Protein AF-0000000084619781 (afdb_homodimer)

Organism: Rhizophagus irregularis (strain DAOM 197198w) (NCBI:txid1432141)

Radius of gyration: 35.89 Å; Cα contacts (8 Å, |Δi|>4): 115; chains: 2; bounding box: 18×113×59 Å

Solvent-accessible surface area (backbone atoms only — not comparable to full-atom values): 8505 Å² total; per-residue (Å²): 110,62,67,60,52,50,52,52,34,55,54,40,50,52,51,30,51,51,38,52,53,48,41,54,53,46,53,51,50,41,53,51,48,50,54,50,37,52,53,46,51,53,53,31,52,52,39,51,51,47,41,53,52,47,51,53,49,41,52,52,47,50,53,50,35,53,53,42,50,52,52,29,49,55,38,48,51,54,52,61,72,75,108,110,62,67,60,50,50,52,51,35,55,54,42,51,51,52,29,52,52,36,52,53,48,40,53,53,47,52,52,50,43,52,52,48,49,54,52,36,53,54,46,50,53,53,31,52,52,38,51,52,48,41,53,52,48,53,52,50,41,52,53,47,50,52,51,35,54,54,44,51,53,52,29,49,56,37,49,52,54,52,61,73,76,107

Foldseek 3Di:
DVVVVVVVVVVVVVVVVVVVVVVVVVVVVVVVVVVVVVVVVVVVVVVVVVVVVVVVVVVVVVVVVVVVVVVVVVVVVVVVVVD/DVVVVVVVVVVVVVVVVVVVVVVVVVVVVVVVVVVVVVVVVVVVVVVVVVVVVVVVVVVVVVVVVVVVVVVVVVVVVVVVVVD

pLDDT: mean 95.1, std 7.2, range [59.84, 98.94]

Structure (mmCIF, N/CA/C/O backbone):
data_AF-0000000084619781-model_v1
#
loop_
_entity.id
_entity.type
_entity.pdbx_description
1 polymer 'Uncharacterized protein'
#
loop_
_atom_site.group_PDB
_atom_site.id
_atom_site.type_symbol
_atom_site.label_atom_id
_atom_site.label_alt_id
_atom_site.label_comp_id
_atom_site.label_asym_id
_atom_site.label_entity_id
_atom_site.label_seq_id
_atom_site.pdbx_PDB_ins_code
_atom_site.Cartn_x
_atom_site.Cartn_y
_atom_site.Cartn_z
_atom_site.occupancy
_atom_site.B_iso_or_equiv
_atom_site.auth_seq_id
_atom_site.auth_comp_id
_atom_site.auth_asym_id
_atom_site.auth_atom_id
_atom_site.pdbx_PDB_model_num
ATOM 1 N N . MET A 1 1 ? 9.148 -53.219 -26.438 1 81.81 1 MET A N 1
ATOM 2 C CA . MET A 1 1 ? 8.25 -52.094 -26.75 1 81.81 1 MET A CA 1
ATOM 3 C C . MET A 1 1 ? 7.355 -51.781 -25.562 1 81.81 1 MET A C 1
ATOM 5 O O . MET A 1 1 ? 7.227 -50.625 -25.172 1 81.81 1 MET A O 1
ATOM 9 N N . ILE A 1 2 ? 6.957 -52.812 -24.844 1 83.25 2 ILE A N 1
ATOM 10 C CA . ILE A 1 2 ? 6.066 -52.625 -23.703 1 83.25 2 ILE A CA 1
ATOM 11 C C . ILE A 1 2 ? 6.844 -52.031 -22.531 1 83.25 2 ILE A C 1
ATOM 13 O O . ILE A 1 2 ? 6.387 -51.094 -21.891 1 83.25 2 ILE A O 1
ATOM 17 N N . GLU A 1 3 ? 7.98 -52.625 -22.297 1 86.44 3 GLU A N 1
ATOM 18 C CA . GLU A 1 3 ? 8.797 -52.156 -21.188 1 86.44 3 GLU A CA 1
ATOM 19 C C . GLU A 1 3 ? 9.188 -50.688 -21.375 1 86.44 3 GLU A C 1
ATOM 21 O O . GLU A 1 3 ? 9.188 -49.906 -20.422 1 86.44 3 GLU A O 1
ATOM 26 N N . GLU A 1 4 ? 9.555 -50.375 -22.609 1 86.38 4 GLU A N 1
ATOM 27 C CA . GLU A 1 4 ? 9.914 -49 -22.922 1 86.38 4 GLU A CA 1
ATOM 28 C C . GLU A 1 4 ? 8.734 -48.062 -22.688 1 86.38 4 GLU A C 1
ATOM 30 O O . GLU A 1 4 ? 8.898 -46.969 -22.125 1 86.38 4 GLU A O 1
ATOM 35 N N . ARG A 1 5 ? 7.48 -48.375 -23.062 1 87.31 5 ARG A N 1
ATOM 36 C CA . ARG A 1 5 ? 6.281 -47.562 -22.906 1 87.31 5 ARG A CA 1
ATOM 37 C C . ARG A 1 5 ? 5.91 -47.406 -21.422 1 87.31 5 ARG A C 1
ATOM 39 O O . ARG A 1 5 ? 5.473 -46.344 -20.984 1 87.31 5 ARG A O 1
ATOM 46 N N . GLU A 1 6 ? 6.145 -48.5 -20.766 1 90.5 6 GLU A N 1
ATOM 47 C CA . GLU A 1 6 ? 5.891 -48.469 -19.328 1 90.5 6 GLU A CA 1
ATOM 48 C C . GLU A 1 6 ? 6.824 -47.469 -18.609 1 90.5 6 GLU A C 1
ATOM 50 O O . GLU A 1 6 ? 6.395 -46.75 -17.734 1 90.5 6 GLU A O 1
ATOM 55 N N . ASN A 1 7 ? 8.055 -47.531 -18.953 1 93 7 ASN A N 1
ATOM 56 C CA . ASN A 1 7 ? 9.031 -46.625 -18.375 1 93 7 ASN A CA 1
ATOM 57 C C . ASN A 1 7 ? 8.703 -45.156 -18.719 1 93 7 ASN A C 1
ATOM 59 O O . ASN A 1 7 ? 8.805 -44.281 -17.859 1 93 7 ASN A O 1
ATOM 63 N N . GLN A 1 8 ? 8.297 -44.906 -19.984 1 94.88 8 GLN A N 1
ATOM 64 C CA . GLN A 1 8 ? 7.914 -43.562 -20.422 1 94.88 8 GLN A CA 1
ATOM 65 C C . GLN A 1 8 ? 6.699 -43.062 -19.641 1 94.88 8 GLN A C 1
ATOM 67 O O . GLN A 1 8 ? 6.672 -41.906 -19.203 1 94.88 8 GLN A O 1
ATOM 72 N N . LEU A 1 9 ? 5.723 -43.938 -19.406 1 95.75 9 LEU A N 1
ATOM 73 C CA . LEU A 1 9 ? 4.523 -43.594 -18.641 1 95.75 9 LEU A CA 1
ATOM 74 C C . LEU A 1 9 ? 4.875 -43.219 -17.219 1 95.75 9 LEU A C 1
ATOM 76 O O . LEU A 1 9 ? 4.422 -42.188 -16.703 1 95.75 9 LEU A O 1
ATOM 80 N N . THR A 1 10 ? 5.723 -44.094 -16.594 1 96.06 10 THR A N 1
ATOM 81 C CA . THR A 1 10 ? 6.125 -43.844 -15.227 1 96.06 10 THR A CA 1
ATOM 82 C C . THR A 1 10 ? 6.824 -42.469 -15.102 1 96.06 10 THR A C 1
ATOM 84 O O . THR A 1 10 ? 6.562 -41.719 -14.172 1 96.06 10 THR A O 1
ATOM 87 N N . THR A 1 11 ? 7.758 -42.156 -16.078 1 97.38 11 THR A N 1
ATOM 88 C CA . THR A 1 11 ? 8.477 -40.875 -16.094 1 97.38 11 THR A CA 1
ATOM 89 C C . THR A 1 11 ? 7.5 -39.719 -16.266 1 97.38 11 THR A C 1
ATOM 91 O O . THR A 1 11 ? 7.602 -38.688 -15.562 1 97.38 11 THR A O 1
ATOM 94 N N . THR A 1 12 ? 6.512 -39.781 -17.141 1 97.44 12 THR A N 1
ATOM 95 C CA . THR A 1 12 ? 5.539 -38.719 -17.406 1 97.44 12 THR A CA 1
ATOM 96 C C . THR A 1 12 ? 4.617 -38.531 -16.219 1 97.44 12 THR A C 1
ATOM 98 O O . THR A 1 12 ? 4.25 -37.375 -15.891 1 97.44 12 THR A O 1
ATOM 101 N N . GLU A 1 13 ? 4.23 -39.656 -15.602 1 97.44 13 GLU A N 1
ATOM 102 C CA . GLU A 1 13 ? 3.416 -39.594 -14.391 1 97.44 13 GLU A CA 1
ATOM 103 C C . GLU A 1 13 ? 4.141 -38.812 -13.289 1 97.44 13 GLU A C 1
ATOM 105 O O . GLU A 1 13 ? 3.529 -38 -12.602 1 97.44 13 GLU A O 1
ATOM 110 N N . LYS A 1 14 ? 5.461 -39.031 -13.133 1 98.12 14 LYS A N 1
ATOM 111 C CA . LYS A 1 14 ? 6.273 -38.312 -12.141 1 98.12 14 LYS A CA 1
ATOM 112 C C . LYS A 1 14 ? 6.336 -36.844 -12.438 1 98.12 14 LYS A C 1
ATOM 114 O O . LYS A 1 14 ? 6.23 -36 -11.523 1 98.12 14 LYS A O 1
ATOM 119 N N . GLU A 1 15 ? 6.551 -36.531 -13.711 1 98 15 GLU A N 1
ATOM 120 C CA . GLU A 1 15 ? 6.582 -35.125 -14.117 1 98 15 GLU A CA 1
ATOM 121 C C . GLU A 1 15 ? 5.246 -34.438 -13.859 1 98 15 GLU A C 1
ATOM 123 O O . GLU A 1 15 ? 5.203 -33.312 -13.336 1 98 15 GLU A O 1
ATOM 128 N N . ARG A 1 16 ? 4.125 -35.062 -14.211 1 98.12 16 ARG A N 1
ATOM 129 C CA . ARG A 1 16 ? 2.781 -34.531 -13.969 1 98.12 16 ARG A CA 1
ATOM 130 C C . ARG A 1 16 ? 2.564 -34.25 -12.484 1 98.12 16 ARG A C 1
ATOM 132 O O . ARG A 1 16 ? 2.041 -33.219 -12.117 1 98.12 16 ARG A O 1
ATOM 139 N N . ASP A 1 17 ? 2.979 -35.219 -11.688 1 97.31 17 ASP A N 1
ATOM 140 C CA . ASP A 1 17 ? 2.814 -35.062 -10.242 1 97.31 17 ASP A CA 1
ATOM 141 C C . ASP A 1 17 ? 3.645 -33.906 -9.703 1 97.31 17 ASP A C 1
ATOM 143 O O . ASP A 1 17 ? 3.186 -33.156 -8.844 1 97.31 17 ASP A O 1
ATOM 147 N N . GLN A 1 18 ? 4.875 -33.719 -10.25 1 98.56 18 GLN A N 1
ATOM 148 C CA . GLN A 1 18 ? 5.73 -32.594 -9.883 1 98.56 18 GLN A CA 1
ATOM 149 C C . GLN A 1 18 ? 5.09 -31.281 -10.273 1 98.56 18 GLN A C 1
ATOM 151 O O . GLN A 1 18 ? 5.121 -30.312 -9.5 1 98.56 18 GLN A O 1
ATOM 156 N N . TYR A 1 19 ? 4.5 -31.234 -11.391 1 98.62 19 TYR A N 1
ATOM 157 C CA . TYR A 1 19 ? 3.832 -30.031 -11.844 1 98.62 19 TYR A CA 1
ATOM 158 C C . TYR A 1 19 ? 2.609 -29.719 -10.992 1 98.62 19 TYR A C 1
ATOM 160 O O . TYR A 1 19 ? 2.342 -28.562 -10.664 1 98.62 19 TYR A O 1
ATOM 168 N N . SER A 1 20 ? 1.907 -30.75 -10.633 1 98.12 20 SER A N 1
ATOM 169 C CA . SER A 1 20 ? 0.749 -30.594 -9.758 1 98.12 20 SER A CA 1
ATOM 170 C C . SER A 1 20 ? 1.149 -29.984 -8.414 1 98.12 20 SER A C 1
ATOM 172 O O . SER A 1 20 ? 0.492 -29.078 -7.918 1 98.12 20 SER A O 1
ATOM 174 N N . GLU A 1 21 ? 2.236 -30.453 -7.895 1 98.38 21 GLU A N 1
ATOM 175 C CA . GLU A 1 21 ? 2.766 -29.922 -6.645 1 98.38 21 GLU A CA 1
ATOM 176 C C . GLU A 1 21 ? 3.172 -28.453 -6.801 1 98.38 21 GLU A C 1
ATOM 178 O O . GLU A 1 21 ? 2.895 -27.625 -5.926 1 98.38 21 GLU A O 1
ATOM 183 N N . ARG A 1 22 ? 3.768 -28.094 -7.91 1 98.81 22 ARG A N 1
ATOM 184 C CA . ARG A 1 22 ? 4.191 -26.734 -8.203 1 98.81 22 ARG A C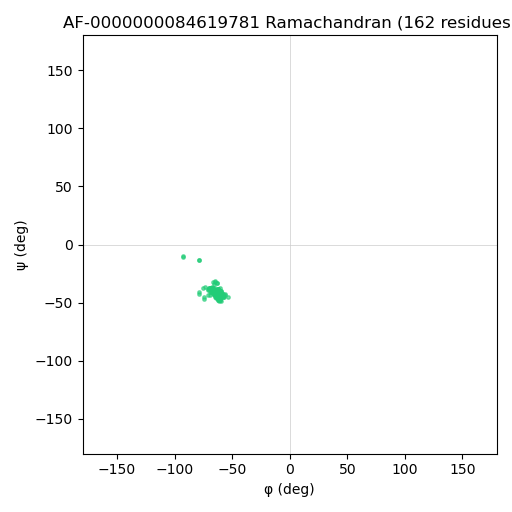A 1
ATOM 185 C C . ARG A 1 22 ? 2.994 -25.797 -8.312 1 98.81 22 ARG A C 1
ATOM 187 O O . ARG A 1 22 ? 3.045 -24.656 -7.859 1 98.81 22 ARG A O 1
ATOM 194 N N . ILE A 1 23 ? 1.985 -26.266 -8.938 1 98.81 23 ILE A N 1
ATOM 195 C CA . ILE A 1 23 ? 0.756 -25.484 -9.078 1 98.81 23 ILE A CA 1
ATOM 196 C C . ILE A 1 23 ? 0.217 -25.125 -7.695 1 98.81 23 ILE A C 1
ATOM 198 O O . ILE A 1 23 ? -0.162 -23.984 -7.453 1 98.81 23 ILE A O 1
ATOM 202 N N . ASN A 1 24 ? 0.241 -26.125 -6.809 1 98.69 24 ASN A N 1
ATOM 203 C CA . ASN A 1 24 ? -0.228 -25.891 -5.449 1 98.69 24 ASN A CA 1
ATOM 204 C C . ASN A 1 24 ? 0.632 -24.844 -4.738 1 98.69 24 ASN A C 1
ATOM 206 O O . ASN A 1 24 ? 0.109 -23.969 -4.051 1 98.69 24 ASN A O 1
ATOM 210 N N . GLU A 1 25 ? 1.899 -24.922 -4.875 1 98.75 25 GLU A N 1
ATOM 211 C CA . GLU A 1 25 ? 2.832 -23.969 -4.281 1 98.75 25 GLU A CA 1
ATOM 212 C C . GLU A 1 25 ? 2.582 -22.547 -4.801 1 98.75 25 GLU A C 1
ATOM 214 O O . GLU A 1 25 ? 2.486 -21.609 -4.016 1 98.75 25 GLU A O 1
ATOM 219 N N . LEU A 1 26 ? 2.449 -22.422 -6.09 1 98.81 26 LEU A N 1
ATOM 220 C CA . LEU A 1 26 ? 2.23 -21.125 -6.719 1 98.81 26 LEU A CA 1
ATOM 221 C C . LEU A 1 26 ? 0.885 -20.547 -6.301 1 98.81 26 LEU A C 1
ATOM 223 O O . LEU A 1 26 ? 0.775 -19.344 -6.059 1 98.81 26 LEU A O 1
ATOM 227 N N . SER A 1 27 ? -0.088 -21.391 -6.203 1 98.69 27 SER A N 1
ATOM 228 C CA . SER A 1 27 ? -1.4 -20.953 -5.746 1 98.69 27 SER A CA 1
ATOM 229 C C . SER A 1 27 ? -1.33 -20.375 -4.336 1 98.69 27 SER A C 1
ATOM 231 O O . SER A 1 27 ? -1.932 -19.344 -4.051 1 98.69 27 SER A O 1
ATOM 233 N N . ARG A 1 28 ? -0.56 -20.969 -3.484 1 98.75 28 ARG A N 1
ATOM 234 C CA . ARG A 1 28 ? -0.371 -20.469 -2.125 1 98.75 28 ARG A CA 1
ATOM 235 C C . ARG A 1 28 ? 0.36 -19.141 -2.125 1 98.75 28 ARG A C 1
ATOM 237 O O . ARG A 1 28 ? 0.019 -18.234 -1.355 1 98.75 28 ARG A O 1
ATOM 244 N N . MET A 1 29 ? 1.307 -18.984 -2.994 1 98.69 29 MET A N 1
ATOM 245 C CA . MET A 1 29 ? 2.064 -17.75 -3.102 1 98.69 29 MET A CA 1
ATOM 246 C C . MET A 1 29 ? 1.166 -16.594 -3.545 1 98.69 29 MET A C 1
ATOM 248 O O . MET A 1 29 ? 1.285 -15.484 -3.041 1 98.69 29 MET A O 1
ATOM 252 N N . ILE A 1 30 ? 0.31 -16.922 -4.418 1 98.81 30 ILE A N 1
ATOM 253 C CA . ILE A 1 30 ? -0.617 -15.914 -4.914 1 98.81 30 ILE A CA 1
ATOM 254 C C . ILE A 1 30 ? -1.526 -15.445 -3.781 1 98.81 30 ILE A C 1
ATOM 256 O O . ILE A 1 30 ? -1.758 -14.25 -3.617 1 98.81 30 ILE A O 1
ATOM 260 N N . GLU A 1 31 ? -2.027 -16.422 -3.008 1 98.5 31 GLU A N 1
ATOM 261 C CA . GLU A 1 31 ? -2.881 -16.078 -1.874 1 98.5 31 GLU A CA 1
ATOM 262 C C . GLU A 1 31 ? -2.143 -15.195 -0.873 1 98.5 31 GLU A C 1
ATOM 264 O O . GLU A 1 31 ? -2.699 -14.211 -0.377 1 98.5 31 GLU A O 1
ATOM 269 N N . GLU A 1 32 ? -0.957 -15.523 -0.568 1 98.56 32 GLU A N 1
ATOM 270 C CA . GLU A 1 32 ? -0.131 -14.742 0.347 1 98.56 32 GLU A CA 1
ATOM 271 C C . GLU A 1 32 ? 0.082 -13.32 -0.174 1 98.56 32 GLU A C 1
ATOM 273 O O . GLU A 1 32 ? -0.055 -12.352 0.575 1 98.56 32 GLU A O 1
ATOM 278 N N . ARG A 1 33 ? 0.321 -13.203 -1.427 1 98.56 33 ARG A N 1
ATOM 279 C CA . ARG A 1 33 ? 0.551 -11.891 -2.033 1 98.56 33 ARG A CA 1
ATOM 280 C C . ARG A 1 33 ? -0.727 -11.062 -2.039 1 98.56 33 ARG A C 1
ATOM 282 O O . ARG A 1 33 ? -0.685 -9.844 -1.832 1 98.56 33 ARG A O 1
ATOM 289 N N . GLU A 1 34 ? -1.745 -11.742 -2.342 1 98.44 34 GLU A N 1
ATOM 290 C CA . GLU A 1 34 ? -3.035 -11.062 -2.316 1 98.44 34 GLU A CA 1
ATOM 291 C C . GLU A 1 34 ? -3.336 -10.5 -0.93 1 98.44 34 GLU A C 1
ATOM 293 O O . GLU A 1 34 ? -3.816 -9.367 -0.802 1 98.44 34 GLU A O 1
ATOM 298 N N . ASN A 1 35 ? -3.092 -11.297 0.121 1 98.75 35 ASN A N 1
ATOM 299 C CA . ASN A 1 35 ? -3.303 -10.867 1.499 1 98.75 35 ASN A CA 1
ATOM 300 C C . ASN A 1 35 ? -2.398 -9.695 1.864 1 98.75 35 ASN A C 1
ATOM 302 O O . ASN A 1 35 ? -2.844 -8.734 2.496 1 98.75 35 ASN A O 1
ATOM 306 N N . GLN A 1 36 ? -1.135 -9.75 1.407 1 98.81 36 GLN A N 1
ATOM 307 C CA . GLN A 1 36 ? -0.19 -8.664 1.632 1 98.81 36 GLN A CA 1
ATOM 308 C C . GLN A 1 36 ? -0.647 -7.383 0.931 1 98.81 36 GLN A C 1
ATOM 310 O O . GLN A 1 36 ? -0.611 -6.301 1.518 1 98.81 36 GLN A O 1
ATOM 315 N N . LEU A 1 37 ? -1.08 -7.527 -0.295 1 98.81 37 LEU A N 1
ATOM 316 C CA . LEU A 1 37 ? -1.56 -6.391 -1.074 1 98.81 37 LEU A CA 1
ATOM 317 C C . LEU A 1 37 ? -2.758 -5.73 -0.397 1 98.81 37 LEU A C 1
ATOM 319 O O . LEU A 1 37 ? -2.797 -4.508 -0.247 1 98.81 37 LEU A O 1
ATOM 323 N N . THR A 1 38 ? -3.684 -6.582 0.055 1 98.81 38 THR A N 1
ATOM 324 C CA . THR A 1 38 ? -4.879 -6.066 0.712 1 98.81 38 THR A CA 1
ATOM 325 C C . THR A 1 38 ? -4.508 -5.297 1.977 1 98.81 38 THR A C 1
ATOM 327 O O . THR A 1 38 ? -5.051 -4.219 2.234 1 98.81 38 THR A O 1
ATOM 330 N N . THR A 1 39 ? -3.561 -5.801 2.766 1 98.88 39 THR A N 1
ATOM 331 C CA . THR A 1 39 ? -3.115 -5.145 3.99 1 98.88 39 THR A CA 1
ATOM 332 C C . THR A 1 39 ? -2.438 -3.814 3.676 1 98.88 39 THR A C 1
ATOM 334 O O . THR A 1 39 ? -2.701 -2.807 4.336 1 98.88 39 THR A O 1
ATOM 337 N N . THR A 1 40 ? -1.624 -3.795 2.686 1 98.94 40 THR A N 1
ATOM 338 C CA . THR A 1 40 ? -0.899 -2.586 2.309 1 98.94 40 THR A CA 1
ATOM 339 C C . THR A 1 40 ? -1.857 -1.528 1.769 1 98.94 40 THR A C 1
ATOM 341 O O . THR A 1 40 ? -1.692 -0.337 2.041 1 98.94 40 THR A O 1
ATOM 344 N N . GLU A 1 41 ? -2.848 -1.979 0.992 1 98.81 41 GLU A N 1
ATOM 345 C CA . GLU A 1 41 ? -3.863 -1.062 0.483 1 98.81 41 GLU A CA 1
ATOM 346 C C . GLU A 1 41 ? -4.633 -0.4 1.623 1 98.81 41 GLU A C 1
ATOM 348 O O . GLU A 1 41 ? -4.914 0.799 1.574 1 98.81 41 GLU A O 1
ATOM 353 N N . LYS A 1 42 ? -4.98 -1.189 2.66 1 98.88 42 LYS A N 1
ATOM 354 C CA . LYS A 1 42 ? -5.688 -0.655 3.82 1 98.88 42 LYS A CA 1
ATOM 355 C C . LYS A 1 42 ? -4.844 0.386 4.547 1 98.88 42 LYS A C 1
ATOM 357 O O . LYS A 1 42 ? -5.355 1.428 4.965 1 98.88 42 LYS A O 1
ATOM 362 N N . GLU A 1 43 ? -3.539 0.148 4.73 1 98.81 43 GLU A N 1
ATOM 363 C CA . GLU A 1 43 ? -2.629 1.1 5.363 1 98.81 43 GLU A CA 1
ATOM 364 C C . GLU A 1 43 ? -2.527 2.387 4.551 1 98.81 43 GLU A C 1
ATOM 366 O O . GLU A 1 43 ? -2.607 3.484 5.105 1 98.81 43 GLU A O 1
ATOM 371 N N . ARG A 1 44 ? -2.35 2.201 3.182 1 98.88 44 ARG A N 1
ATOM 372 C CA . ARG A 1 44 ? -2.295 3.348 2.279 1 98.88 44 ARG A CA 1
ATOM 373 C C . ARG A 1 44 ? -3.543 4.211 2.416 1 98.88 44 ARG A C 1
ATOM 375 O O . ARG A 1 44 ? -3.451 5.438 2.494 1 98.88 44 ARG A O 1
ATOM 382 N N . ASP A 1 45 ? -4.723 3.689 2.502 1 98.81 45 ASP A N 1
ATOM 383 C CA . ASP A 1 45 ? -5.988 4.41 2.605 1 98.81 45 ASP A CA 1
ATOM 384 C C . ASP A 1 45 ? -6.105 5.125 3.949 1 98.81 45 ASP A C 1
ATOM 386 O O . ASP A 1 45 ? -6.602 6.254 4.016 1 98.81 45 ASP A O 1
ATOM 390 N N . GLN A 1 46 ? -5.605 4.473 5.047 1 98.88 46 GLN A N 1
ATOM 391 C CA . GLN A 1 46 ? -5.594 5.105 6.363 1 98.88 46 GLN A CA 1
ATOM 392 C C . GLN A 1 46 ? -4.703 6.344 6.367 1 98.88 46 GLN A C 1
ATOM 394 O O . GLN A 1 46 ? -5.07 7.375 6.934 1 98.88 46 GLN A O 1
ATOM 399 N N . TYR A 1 47 ? -3.611 6.223 5.75 1 98.94 47 TYR A N 1
ATOM 400 C CA . TYR A 1 47 ? -2.711 7.367 5.668 1 98.94 47 TYR A CA 1
ATOM 401 C C . TYR A 1 47 ? -3.328 8.484 4.836 1 98.94 47 TYR A C 1
ATOM 403 O O . TYR A 1 47 ? -3.199 9.664 5.18 1 98.94 47 TYR A O 1
ATOM 411 N N . SER A 1 48 ? -3.967 8.094 3.775 1 98.75 48 SER A N 1
ATOM 412 C CA . SER A 1 48 ? -4.645 9.086 2.947 1 98.75 48 SER A CA 1
ATOM 413 C C . SER A 1 48 ? -5.691 9.852 3.748 1 98.75 48 SER A C 1
ATOM 415 O O . SER A 1 48 ? -5.777 11.078 3.646 1 98.75 48 SER A O 1
ATOM 417 N N . GLU A 1 49 ? -6.426 9.188 4.535 1 98.75 49 GLU A N 1
ATOM 418 C CA . GLU A 1 49 ? -7.422 9.82 5.398 1 98.75 49 GLU A CA 1
ATOM 419 C C . GLU A 1 49 ? -6.77 10.75 6.414 1 98.75 49 GLU A C 1
ATOM 421 O O . GLU A 1 49 ? -7.262 11.852 6.66 1 98.75 49 GLU A O 1
ATOM 426 N N . ARG A 1 50 ? -5.652 10.266 6.934 1 98.88 50 ARG A N 1
ATOM 427 C CA . ARG A 1 50 ? -4.906 11.062 7.902 1 98.88 50 ARG A CA 1
ATOM 428 C C . ARG A 1 50 ? -4.387 12.352 7.266 1 98.88 50 ARG A C 1
ATOM 430 O O . ARG A 1 50 ? -4.406 13.406 7.898 1 98.88 50 ARG A O 1
ATOM 437 N N . ILE A 1 51 ? -3.91 12.273 6.094 1 98.88 51 ILE A N 1
ATOM 438 C CA . ILE A 1 51 ? -3.42 13.43 5.355 1 98.88 51 ILE A CA 1
ATOM 439 C C . ILE A 1 51 ? -4.535 14.461 5.219 1 98.88 51 ILE A C 1
ATOM 441 O O . ILE A 1 51 ? -4.312 15.656 5.449 1 98.88 51 ILE A O 1
ATOM 445 N N . ASN A 1 52 ? -5.715 13.984 4.863 1 98.75 52 ASN A N 1
ATOM 446 C CA . ASN A 1 52 ? -6.859 14.883 4.734 1 98.75 52 ASN A CA 1
ATOM 447 C C . ASN A 1 52 ? -7.188 15.57 6.059 1 98.75 52 ASN A C 1
ATOM 449 O O . ASN A 1 52 ? -7.469 16.766 6.09 1 98.75 52 ASN A O 1
ATOM 453 N N . GLU A 1 53 ? -7.164 14.797 7.113 1 98.81 53 GLU A N 1
ATOM 454 C CA . GLU A 1 53 ? -7.418 15.336 8.453 1 98.81 53 GLU A CA 1
ATOM 455 C C . GLU A 1 53 ? -6.398 16.406 8.82 1 98.81 53 GLU A C 1
ATOM 457 O O . GLU A 1 53 ? -6.766 17.5 9.266 1 98.81 53 GLU A O 1
ATOM 462 N N . LEU A 1 54 ? -5.152 16.125 8.609 1 98.88 54 LEU A N 1
ATOM 463 C CA . LEU A 1 54 ? -4.082 17.047 8.953 1 98.88 54 LEU A CA 1
ATOM 464 C C . LEU A 1 54 ? -4.172 18.312 8.094 1 98.88 54 LEU A C 1
ATOM 466 O O . LEU A 1 54 ? -3.955 19.422 8.586 1 98.88 54 LEU A O 1
ATOM 470 N N . SER A 1 55 ? -4.488 18.188 6.871 1 98.75 55 SER A N 1
ATOM 471 C CA . SER A 1 55 ? -4.668 19.328 5.98 1 98.75 55 SER A CA 1
ATOM 472 C C . SER A 1 55 ? -5.77 20.266 6.48 1 98.75 55 SER A C 1
ATOM 474 O O . SER A 1 55 ? -5.613 21.484 6.469 1 98.75 55 SER A O 1
ATOM 476 N N . ARG A 1 56 ? -6.859 19.672 6.914 1 98.69 56 ARG A N 1
ATOM 477 C CA . ARG A 1 56 ? -7.941 20.453 7.488 1 98.69 56 ARG A CA 1
ATOM 478 C C . ARG A 1 56 ? -7.484 21.172 8.75 1 98.69 56 ARG A C 1
ATOM 480 O O . ARG A 1 56 ? -7.832 22.344 8.977 1 98.69 56 ARG A O 1
ATOM 487 N N . MET A 1 57 ? -6.664 20.547 9.562 1 98.62 57 MET A N 1
ATOM 488 C CA . MET A 1 57 ? -6.148 21.141 10.789 1 98.62 57 MET A CA 1
ATOM 489 C C . MET A 1 57 ? -5.25 22.328 10.469 1 98.62 57 MET A C 1
ATOM 491 O O . MET A 1 57 ? -5.316 23.359 11.141 1 98.62 57 MET A O 1
ATOM 495 N N . ILE A 1 58 ? -4.492 22.188 9.461 1 98.62 58 ILE A N 1
ATOM 496 C CA . ILE A 1 58 ? -3.596 23.266 9.055 1 98.62 58 ILE A CA 1
ATOM 497 C C . ILE A 1 58 ? -4.414 24.469 8.609 1 98.62 58 ILE A C 1
ATOM 499 O O . ILE A 1 58 ? -4.109 25.609 8.984 1 98.62 58 ILE A O 1
ATOM 503 N N . GLU A 1 59 ? -5.469 24.234 7.844 1 98 59 GLU A N 1
ATOM 504 C CA . GLU A 1 59 ? -6.332 25.328 7.395 1 98 59 GLU A CA 1
ATOM 505 C C . GLU A 1 59 ? -6.984 26.031 8.578 1 98 59 GLU A C 1
ATOM 507 O O . GLU A 1 59 ? -7.039 27.266 8.609 1 98 59 GLU A O 1
ATOM 512 N N . GLU A 1 60 ? -7.473 25.312 9.539 1 98.12 60 GLU A N 1
ATOM 513 C CA . GLU A 1 60 ? -8.086 25.875 10.742 1 98.12 60 GLU A CA 1
ATOM 514 C C . GLU A 1 60 ? -7.082 26.719 11.523 1 98.12 60 GLU A C 1
ATOM 516 O O . GLU A 1 60 ? -7.398 27.828 11.953 1 98.12 60 GLU A O 1
ATOM 521 N N . ARG A 1 61 ? -5.867 26.266 11.609 1 97.69 61 ARG A N 1
ATOM 522 C CA . ARG A 1 61 ? -4.836 26.984 12.344 1 97.69 61 ARG A CA 1
ATOM 523 C C . ARG A 1 61 ? -4.434 28.266 11.602 1 97.69 61 ARG A C 1
ATOM 525 O O . ARG A 1 61 ? -4.188 29.297 12.227 1 97.69 61 ARG A O 1
ATOM 532 N N . GLU A 1 62 ? -4.375 28.156 10.352 1 97.69 62 GLU A N 1
ATOM 533 C CA . GLU A 1 62 ? -4.059 29.328 9.547 1 97.69 62 GLU A CA 1
ATOM 534 C C . GLU A 1 62 ? -5.125 30.406 9.703 1 97.69 62 GLU A C 1
ATOM 536 O O . GLU A 1 62 ? -4.805 31.594 9.82 1 97.69 62 GLU A O 1
ATOM 541 N N . ASN A 1 63 ? -6.402 29.969 9.688 1 98.25 6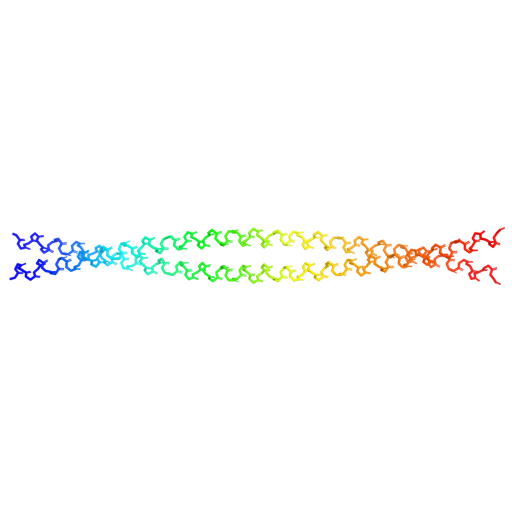3 ASN A N 1
ATOM 542 C CA . ASN A 1 63 ? -7.508 30.906 9.867 1 98.25 63 ASN A CA 1
ATOM 543 C C . ASN A 1 63 ? -7.488 31.531 11.258 1 98.25 63 ASN A C 1
ATOM 545 O O . ASN A 1 63 ? -7.688 32.75 11.398 1 98.25 63 ASN A O 1
ATOM 549 N N . GLN A 1 64 ? -7.191 30.719 12.281 1 98.5 64 GLN A N 1
ATOM 550 C CA . GLN A 1 64 ? -7.062 31.234 13.641 1 98.5 64 GLN A CA 1
ATOM 551 C C . GLN A 1 64 ? -5.902 32.219 13.742 1 98.5 64 GLN A C 1
ATOM 553 O O . GLN A 1 64 ? -6.039 33.281 14.344 1 98.5 64 GLN A O 1
ATOM 558 N N . LEU A 1 65 ? -4.785 31.875 13.109 1 98.25 65 LEU A N 1
ATOM 559 C CA . LEU A 1 65 ? -3.609 32.75 13.109 1 98.25 65 LEU A CA 1
ATOM 560 C C . LEU A 1 65 ? -3.912 34.062 12.438 1 98.25 65 LEU A C 1
ATOM 562 O O . LEU A 1 65 ? -3.594 35.125 12.977 1 98.25 65 LEU A O 1
ATOM 566 N N . THR A 1 66 ? -4.598 34 11.289 1 98.12 66 THR A N 1
ATOM 567 C CA . THR A 1 66 ? -4.938 35.219 10.555 1 98.12 66 THR A CA 1
ATOM 568 C C . THR A 1 66 ? -5.859 36.094 11.391 1 98.12 66 THR A C 1
ATOM 570 O O . THR A 1 66 ? -5.656 37.312 11.461 1 98.12 66 THR A O 1
ATOM 573 N N . THR A 1 67 ? -6.836 35.469 12.086 1 98.25 67 THR A N 1
ATOM 574 C CA . THR A 1 67 ? -7.766 36.219 12.938 1 98.25 67 THR A CA 1
ATOM 575 C C . THR A 1 67 ? -7.035 36.844 14.125 1 98.25 67 THR A C 1
ATOM 577 O O . THR A 1 67 ? -7.258 38 14.445 1 98.25 67 THR A O 1
ATOM 580 N N . THR A 1 68 ? -6.098 36.062 14.68 1 98.25 68 THR A N 1
ATOM 581 C CA . THR A 1 68 ? -5.352 36.562 15.844 1 98.25 68 THR A CA 1
ATOM 582 C C . THR A 1 68 ? -4.398 37.688 15.445 1 98.25 68 THR A C 1
ATOM 584 O O . THR A 1 68 ? -4.219 38.625 16.203 1 98.25 68 THR A O 1
ATOM 587 N N . GLU A 1 69 ? -3.801 37.562 14.289 1 97.88 69 GLU A N 1
ATOM 588 C CA . GLU A 1 69 ? -2.924 38.594 13.773 1 97.88 69 GLU A CA 1
ATOM 589 C C . GLU A 1 69 ? -3.686 39.906 13.562 1 97.88 69 GLU A C 1
ATOM 591 O O . GLU A 1 69 ? -3.188 41 13.883 1 97.88 69 GLU A O 1
ATOM 596 N N . LYS A 1 70 ? -4.969 39.906 13.086 1 97.38 70 LYS A N 1
ATOM 597 C CA . LYS A 1 70 ? -5.805 41.094 12.875 1 97.38 70 LYS A CA 1
ATOM 598 C C . LYS A 1 70 ? -6.164 41.75 14.203 1 97.38 70 LYS A C 1
ATOM 600 O O . LYS A 1 70 ? -6.125 42.969 14.32 1 97.38 70 LYS A O 1
ATOM 605 N N . GLU A 1 71 ? -6.438 40.938 15.203 1 96.5 71 GLU A N 1
ATOM 606 C CA . GLU A 1 71 ? -6.738 41.469 16.531 1 96.5 71 GLU A CA 1
ATOM 607 C C . GLU A 1 71 ? -5.516 42.156 17.156 1 96.5 71 GLU A C 1
ATOM 609 O O . GLU A 1 71 ? -5.613 43.25 17.688 1 96.5 71 GLU A O 1
ATOM 614 N N . ARG A 1 72 ? -4.332 41.406 16.938 1 96.12 72 ARG A N 1
ATOM 615 C CA . ARG A 1 72 ? -3.076 41.969 17.438 1 96.12 72 ARG A CA 1
ATOM 616 C C . ARG A 1 72 ? -2.775 43.312 16.797 1 96.12 72 ARG A C 1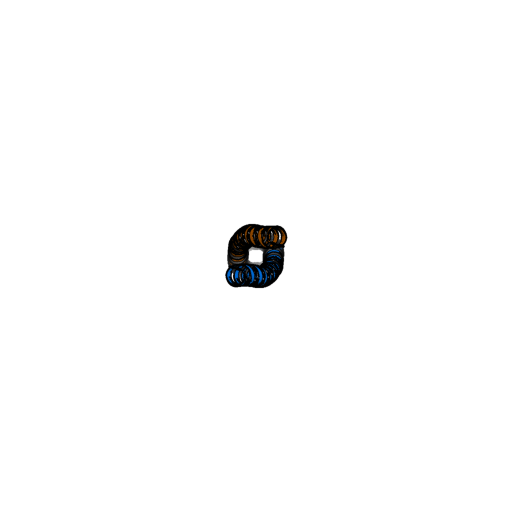
ATOM 618 O O . ARG A 1 72 ? -2.428 44.281 17.469 1 96.12 72 ARG A O 1
ATOM 625 N N . ASP A 1 73 ? -3.043 43.5 15.609 1 94.25 73 ASP A N 1
ATOM 626 C CA . ASP A 1 73 ? -2.76 44.719 14.867 1 94.25 73 ASP A CA 1
ATOM 627 C C . ASP A 1 73 ? -3.746 45.844 15.234 1 94.25 73 ASP A C 1
ATOM 629 O O . ASP A 1 73 ? -3.365 47 15.352 1 94.25 73 ASP A O 1
ATOM 633 N N . GLN A 1 74 ? -5.07 45.406 15.461 1 94.38 74 GLN A N 1
ATOM 634 C CA . GLN A 1 74 ? -6.07 46.375 15.891 1 94.38 74 GLN A CA 1
ATOM 635 C C . GLN A 1 74 ? -5.719 46.969 17.266 1 94.38 74 GLN A C 1
ATOM 637 O O . GLN A 1 74 ? -5.793 48.188 17.453 1 94.38 74 GLN A O 1
ATOM 642 N N . TYR A 1 75 ? -5.117 46.219 18.094 1 90.38 75 TYR A N 1
ATOM 643 C CA . TYR A 1 75 ? -4.715 46.688 19.422 1 90.38 75 TYR A CA 1
ATOM 644 C C . TYR A 1 75 ? -3.443 47.531 19.359 1 90.38 75 TYR A C 1
ATOM 646 O O . TYR A 1 75 ? -3.318 48.531 20.047 1 90.38 75 TYR A O 1
ATOM 654 N N . SER A 1 76 ? -2.584 47.094 18.594 1 87.12 76 SER A N 1
ATOM 655 C CA . SER A 1 76 ? -1.328 47.844 18.422 1 87.12 76 SER A CA 1
ATOM 656 C C . SER A 1 76 ? -1.565 49.219 17.828 1 87.12 76 SER A C 1
ATOM 658 O O . SER A 1 76 ? -0.955 50.188 18.266 1 87.12 76 SER A O 1
ATOM 660 N N . GLU A 1 77 ? -2.465 49.344 16.875 1 86.38 77 GLU A N 1
ATOM 661 C CA . GLU A 1 77 ? -2.766 50.625 16.219 1 86.38 77 GLU A CA 1
ATOM 662 C C . GLU A 1 77 ? -3.484 51.562 17.172 1 86.38 77 GLU A C 1
ATOM 664 O O . GLU A 1 77 ? -3.201 52.75 17.188 1 86.38 77 GLU A O 1
ATOM 669 N N . ARG A 1 78 ? -4.344 51.156 17.984 1 81.62 78 ARG A N 1
ATOM 670 C CA . ARG A 1 78 ? -5.066 51.969 18.953 1 81.62 78 ARG A CA 1
ATOM 671 C C . ARG A 1 78 ? -4.121 52.531 20 1 81.62 78 ARG A C 1
ATOM 673 O O . ARG A 1 78 ? -4.254 53.719 20.391 1 81.62 78 ARG A O 1
ATOM 680 N N . ARG A 1 79 ? -3.145 51.844 20.359 1 76.12 79 ARG A N 1
ATOM 681 C CA . ARG A 1 79 ? -2.148 52.312 21.328 1 76.12 79 ARG A CA 1
ATOM 682 C C . ARG A 1 79 ? -1.304 53.438 20.734 1 76.12 79 ARG A C 1
ATOM 684 O O . ARG A 1 79 ? -1.002 54.438 21.406 1 76.12 79 ARG A O 1
ATOM 691 N N . SER A 1 80 ? -0.987 53.188 19.594 1 75.88 80 SER A N 1
ATOM 692 C CA . SER A 1 80 ? -0.148 54.188 18.938 1 75.88 80 SER A CA 1
ATOM 693 C C . SER A 1 80 ? -0.895 55.5 18.766 1 75.88 80 SER A C 1
ATOM 695 O O . SER A 1 80 ? -0.302 56.562 18.875 1 75.88 80 SER A O 1
ATOM 697 N N . ARG A 1 81 ? -2.316 55.406 18.562 1 78.38 81 ARG A N 1
ATOM 698 C CA . ARG A 1 81 ? -3.113 56.625 18.359 1 78.38 81 ARG A CA 1
ATOM 699 C C . ARG A 1 81 ? -3.389 57.312 19.672 1 78.38 81 ARG A C 1
ATOM 701 O O . ARG A 1 81 ? -3.701 58.531 19.688 1 78.38 81 ARG A O 1
ATOM 708 N N . SER A 1 82 ? -3.219 56.844 20.75 1 73.81 82 SER A N 1
ATOM 709 C CA . SER A 1 82 ? -3.469 57.406 22.062 1 73.81 82 SER A CA 1
ATOM 710 C C . SER A 1 82 ? -2.227 58.094 22.625 1 73.81 82 SER A C 1
ATOM 712 O O . SER A 1 82 ? -2.303 58.812 23.609 1 73.81 82 SER A O 1
ATOM 714 N N . PHE A 1 83 ? -0.975 57.969 22 1 60.97 83 PHE A N 1
ATOM 715 C CA . PHE A 1 83 ? 0.209 58.75 22.375 1 60.97 83 PHE A CA 1
ATOM 716 C C . PHE A 1 83 ? 0.409 59.938 21.453 1 60.97 83 PHE A C 1
ATOM 718 O O . PHE A 1 83 ? 0.849 61 21.891 1 60.97 83 PHE A O 1
ATOM 725 N N . MET B 1 1 ? -2.74 -54.812 -24.562 1 82.06 1 MET B N 1
ATOM 726 C CA . MET B 1 1 ? -1.962 -54.281 -23.453 1 82.06 1 MET B CA 1
ATOM 727 C C . MET B 1 1 ? -1.153 -53.062 -23.922 1 82.06 1 MET B C 1
ATOM 729 O O . MET B 1 1 ? -1.17 -52.031 -23.266 1 82.06 1 MET B O 1
ATOM 733 N N . ILE B 1 2 ? -0.668 -53.125 -25.141 1 83.56 2 ILE B N 1
ATOM 734 C CA . ILE B 1 2 ? 0.156 -52.062 -25.672 1 83.56 2 ILE B CA 1
ATOM 735 C C . ILE B 1 2 ? -0.724 -50.844 -26.016 1 83.56 2 ILE B C 1
ATOM 737 O O . ILE B 1 2 ? -0.386 -49.719 -25.672 1 83.56 2 ILE B O 1
ATOM 741 N N . GLU B 1 3 ? -1.813 -51.156 -26.656 1 86.56 3 GLU B N 1
ATOM 742 C CA . GLU B 1 3 ? -2.719 -50.062 -27.047 1 86.56 3 GLU B CA 1
ATOM 743 C C . GLU B 1 3 ? -3.238 -49.344 -25.812 1 86.56 3 GLU B C 1
ATOM 745 O O . GLU B 1 3 ? -3.357 -48.094 -25.828 1 86.56 3 GLU B O 1
ATOM 750 N N . GLU B 1 4 ? -3.578 -50.125 -24.797 1 86.25 4 GLU B N 1
ATOM 751 C CA . GLU B 1 4 ? -4.059 -49.531 -23.562 1 86.25 4 GLU B CA 1
ATOM 752 C C . GLU B 1 4 ? -2.992 -48.625 -22.922 1 86.25 4 GLU B C 1
ATOM 754 O O . GLU B 1 4 ? -3.285 -47.531 -22.469 1 86.25 4 GLU B O 1
ATOM 759 N N . ARG B 1 5 ? -1.703 -49 -22.859 1 87.44 5 ARG B N 1
ATOM 760 C CA . ARG B 1 5 ? -0.597 -48.219 -22.281 1 87.44 5 ARG B CA 1
ATOM 761 C C . ARG B 1 5 ? -0.301 -46.969 -23.109 1 87.44 5 ARG B C 1
ATOM 763 O O . ARG B 1 5 ? 0.01 -45.938 -22.547 1 87.44 5 ARG B O 1
ATOM 770 N N . GLU B 1 6 ? -0.448 -47.188 -24.375 1 90.56 6 GLU B N 1
ATOM 771 C CA . GLU B 1 6 ? -0.254 -46.031 -25.25 1 90.56 6 GLU B CA 1
ATOM 772 C C . GLU B 1 6 ? -1.304 -44.938 -25 1 90.56 6 GLU B C 1
ATOM 774 O O . GLU B 1 6 ? -0.983 -43.75 -24.969 1 90.56 6 GLU B O 1
ATOM 779 N N . ASN B 1 7 ? -2.508 -45.375 -24.875 1 92.88 7 ASN B N 1
ATOM 780 C CA . ASN B 1 7 ? -3.594 -44.438 -24.578 1 92.88 7 ASN B CA 1
ATOM 781 C C . ASN B 1 7 ? -3.393 -43.75 -23.234 1 92.88 7 ASN B C 1
ATOM 783 O O . ASN B 1 7 ? -3.609 -42.531 -23.109 1 92.88 7 ASN B O 1
ATOM 787 N N . GLN B 1 8 ? -2.951 -44.5 -22.203 1 94.81 8 GLN B N 1
ATOM 788 C CA . GLN B 1 8 ? -2.674 -43.969 -20.875 1 94.81 8 GLN B CA 1
ATOM 789 C C . GLN B 1 8 ? -1.546 -42.938 -20.938 1 94.81 8 GLN B C 1
ATOM 791 O O . GLN B 1 8 ? -1.646 -41.875 -20.328 1 94.81 8 GLN B O 1
ATOM 796 N N . LEU B 1 9 ? -0.499 -43.219 -21.688 1 95.75 9 LEU B N 1
ATOM 797 C CA . LEU B 1 9 ? 0.632 -42.312 -21.859 1 95.75 9 LEU B CA 1
ATOM 798 C C . LEU B 1 9 ? 0.188 -41 -22.5 1 95.75 9 LEU B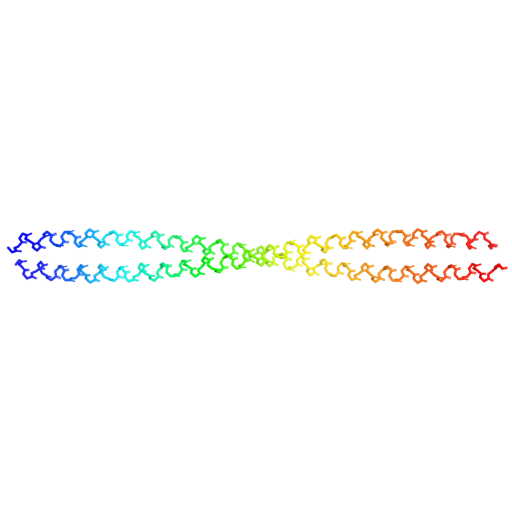 C 1
ATOM 800 O O . LEU B 1 9 ? 0.518 -39.938 -22 1 95.75 9 LEU B O 1
ATOM 804 N N . THR B 1 10 ? -0.582 -41.156 -23.609 1 95.94 10 THR B N 1
ATOM 805 C CA . THR B 1 10 ? -1.061 -39.969 -24.312 1 95.94 10 THR B CA 1
ATOM 806 C C . THR B 1 10 ? -1.89 -39.094 -23.391 1 95.94 10 THR B C 1
ATOM 808 O O . THR B 1 10 ? -1.739 -37.875 -23.391 1 95.94 10 THR B O 1
ATOM 811 N N . THR B 1 11 ? -2.818 -39.719 -22.531 1 97.38 11 THR B N 1
ATOM 812 C CA . THR B 1 11 ? -3.646 -38.969 -21.578 1 97.38 11 THR B CA 1
ATOM 813 C C . THR B 1 11 ? -2.783 -38.281 -20.531 1 97.38 11 THR B C 1
ATOM 815 O O . THR B 1 11 ? -3.006 -37.125 -20.219 1 97.38 11 THR B O 1
ATOM 818 N N . THR B 1 12 ? -1.763 -38.906 -19.969 1 97.5 12 THR B N 1
ATOM 819 C CA . THR B 1 12 ? -0.881 -38.375 -18.938 1 97.5 12 THR B CA 1
ATOM 820 C C . THR B 1 12 ? -0.036 -37.219 -19.5 1 97.5 12 THR B C 1
ATOM 822 O O . THR B 1 12 ? 0.209 -36.219 -18.828 1 97.5 12 THR B O 1
ATOM 825 N N . GLU B 1 13 ? 0.429 -37.469 -20.781 1 97.38 13 GLU B N 1
ATOM 826 C CA . GLU B 1 13 ? 1.182 -36.406 -21.453 1 97.38 13 GLU B CA 1
ATOM 827 C C . GLU B 1 13 ? 0.346 -35.125 -21.594 1 97.38 13 GLU B C 1
ATOM 829 O O . GLU B 1 13 ? 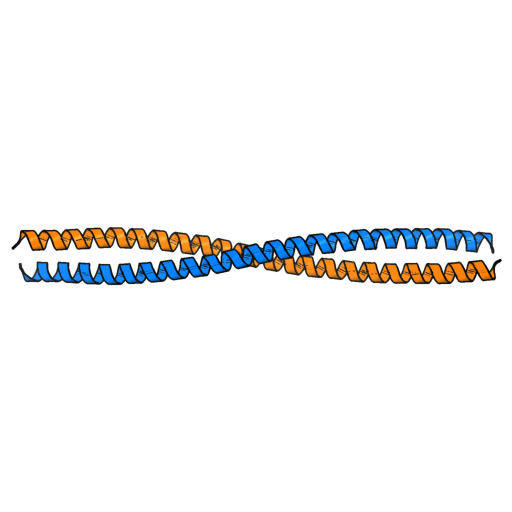0.844 -34.031 -21.375 1 97.38 13 GLU B O 1
ATOM 834 N N . LYS B 1 14 ? -0.95 -35.25 -21.906 1 98.19 14 LYS B N 1
ATOM 835 C CA . LYS B 1 14 ? -1.861 -34.125 -22.031 1 98.19 14 LYS B CA 1
ATOM 836 C C . LYS B 1 14 ? -2.055 -33.406 -20.703 1 98.19 14 LYS B C 1
ATOM 838 O O . LYS B 1 14 ? -2.068 -32.188 -20.641 1 98.19 14 LYS B O 1
ATOM 843 N N . GLU B 1 15 ? -2.244 -34.188 -19.688 1 97.94 15 GLU B N 1
ATOM 844 C CA . GLU B 1 15 ? -2.395 -33.625 -18.359 1 97.94 15 GLU B CA 1
ATOM 845 C C . GLU B 1 15 ? -1.139 -32.875 -17.938 1 97.94 15 GLU B C 1
ATOM 847 O O . GLU B 1 15 ? -1.225 -31.766 -17.406 1 97.94 15 GLU B O 1
ATOM 852 N N . ARG B 1 16 ? 0.045 -33.469 -18.109 1 98.19 16 ARG B N 1
ATOM 853 C CA . ARG B 1 16 ? 1.322 -32.812 -17.812 1 98.19 16 ARG B CA 1
ATOM 854 C C . ARG B 1 16 ? 1.447 -31.484 -18.531 1 98.19 16 ARG B C 1
ATOM 856 O O . ARG B 1 16 ? 1.854 -30.484 -1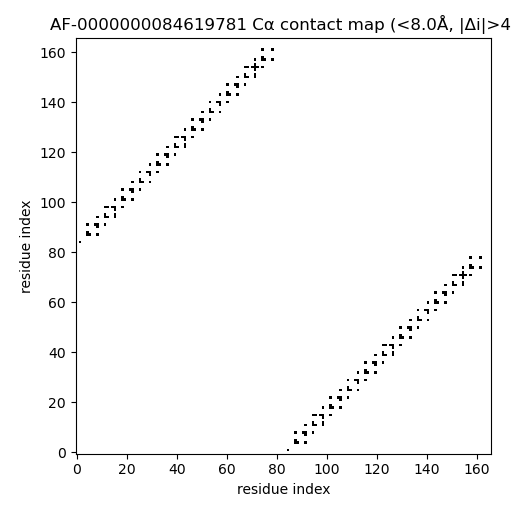7.938 1 98.19 16 ARG B O 1
ATOM 863 N N . ASP B 1 17 ? 1.091 -31.5 -19.797 1 97.19 17 ASP B N 1
ATOM 864 C CA . ASP B 1 17 ? 1.178 -30.281 -20.609 1 97.19 17 ASP B CA 1
ATOM 865 C C . ASP B 1 17 ? 0.218 -29.219 -20.094 1 97.19 17 ASP B C 1
ATOM 867 O O . ASP B 1 17 ? 0.567 -28.031 -20.047 1 97.19 17 ASP B O 1
ATOM 871 N N . GLN B 1 18 ? -0.996 -29.625 -19.688 1 98.56 18 GLN B N 1
ATOM 872 C CA . GLN B 1 18 ? -1.969 -28.703 -19.094 1 98.56 18 GLN B CA 1
ATOM 873 C C . GLN B 1 18 ? -1.442 -28.109 -17.797 1 98.56 18 GLN B C 1
ATOM 875 O O . GLN B 1 18 ? -1.604 -26.906 -17.547 1 98.56 18 GLN B O 1
ATOM 880 N N . TYR B 1 19 ? -0.827 -28.891 -17.016 1 98.69 19 TYR B N 1
ATOM 881 C CA . TYR B 1 19 ? -0.257 -28.406 -15.766 1 98.69 19 TYR B CA 1
ATOM 882 C C . TYR B 1 19 ? 0.892 -27.438 -16.031 1 98.69 19 TYR B C 1
ATOM 884 O O . TYR B 1 19 ? 1.031 -26.438 -15.336 1 98.69 19 TYR B O 1
ATOM 892 N N . SER B 1 20 ? 1.673 -27.766 -17.016 1 98.19 20 SER B N 1
ATOM 893 C CA . SER B 1 20 ? 2.77 -26.875 -17.391 1 98.19 20 SER B CA 1
ATOM 894 C C . SER B 1 20 ? 2.254 -25.5 -17.812 1 98.19 20 SER B C 1
ATOM 896 O O . SER B 1 20 ? 2.797 -24.469 -17.391 1 98.19 20 SER B O 1
ATOM 898 N N . GLU B 1 21 ? 1.204 -25.484 -18.562 1 98.38 21 GLU B N 1
ATOM 899 C CA . GLU B 1 21 ? 0.569 -24.25 -18.969 1 98.38 21 GLU B CA 1
ATOM 900 C C . GLU B 1 21 ? 0.036 -23.469 -17.766 1 98.38 21 GLU B C 1
ATOM 902 O O . GLU B 1 21 ? 0.196 -22.25 -17.672 1 98.38 21 GLU B O 1
ATOM 907 N N . ARG B 1 22 ? -0.535 -24.172 -16.812 1 98.81 22 ARG B N 1
ATOM 908 C CA . ARG B 1 22 ? -1.076 -23.562 -15.594 1 98.81 22 ARG B CA 1
ATOM 909 C C . ARG B 1 22 ? 0.032 -22.953 -14.75 1 98.81 22 ARG B C 1
ATOM 911 O O . ARG B 1 22 ? -0.148 -21.875 -14.164 1 98.81 22 ARG B O 1
ATOM 918 N N . ILE B 1 23 ? 1.101 -23.625 -14.656 1 98.81 23 ILE B N 1
ATOM 919 C CA . ILE B 1 23 ? 2.256 -23.125 -13.914 1 98.81 23 ILE B CA 1
ATOM 920 C C . ILE B 1 23 ? 2.697 -21.781 -14.492 1 98.81 23 ILE B C 1
ATOM 922 O O . ILE B 1 23 ? 2.957 -20.828 -13.742 1 98.81 23 ILE B O 1
ATOM 926 N N . ASN B 1 24 ? 2.736 -21.734 -15.82 1 98.69 24 ASN B N 1
ATOM 927 C CA . ASN B 1 24 ? 3.119 -20.5 -16.484 1 98.69 24 ASN B CA 1
ATOM 928 C C . ASN B 1 24 ? 2.133 -19.375 -16.172 1 98.69 24 ASN B C 1
ATOM 930 O O . ASN B 1 24 ? 2.539 -18.234 -15.906 1 98.69 24 ASN B O 1
ATOM 934 N N . GLU B 1 25 ? 0.881 -19.656 -16.203 1 98.75 25 GLU B N 1
ATOM 935 C CA . GLU B 1 25 ? -0.163 -18.672 -15.891 1 98.75 25 GLU B CA 1
ATOM 936 C C . GLU B 1 25 ? -0.025 -18.156 -14.461 1 98.75 25 GLU B C 1
ATOM 938 O O . GLU B 1 25 ? -0.058 -16.953 -14.227 1 98.75 25 GLU B O 1
ATOM 943 N N . LEU B 1 26 ? 0.154 -19.062 -13.547 1 98.81 26 LEU B N 1
ATOM 944 C CA . LEU B 1 26 ? 0.274 -18.703 -12.133 1 98.81 26 LEU B CA 1
ATOM 945 C C . LEU B 1 26 ? 1.537 -17.875 -11.891 1 98.81 26 LEU B C 1
ATOM 947 O O . LEU B 1 26 ? 1.52 -16.922 -11.109 1 98.81 26 LEU B O 1
ATOM 951 N N . SER B 1 27 ? 2.592 -18.234 -12.562 1 98.69 27 SER B N 1
ATOM 952 C CA . SER B 1 27 ? 3.834 -17.484 -12.453 1 98.69 27 SER B CA 1
ATOM 953 C C . SER B 1 27 ? 3.648 -16.047 -12.906 1 98.69 27 SER B C 1
ATOM 955 O O . SER B 1 27 ? 4.137 -15.109 -12.266 1 98.69 27 SER B O 1
ATOM 957 N N . ARG B 1 28 ? 2.893 -15.836 -13.953 1 98.75 28 ARG B N 1
ATOM 958 C CA . ARG B 1 28 ? 2.596 -14.492 -14.445 1 98.75 28 ARG B CA 1
ATOM 959 C C . ARG B 1 28 ? 1.742 -13.719 -13.445 1 98.75 28 ARG B C 1
ATOM 961 O O . ARG B 1 28 ? 1.963 -12.523 -13.227 1 98.75 28 ARG B O 1
ATOM 968 N N . MET B 1 29 ? 0.828 -14.391 -12.805 1 98.75 29 MET B N 1
ATOM 969 C CA . MET B 1 29 ? -0.038 -13.758 -11.812 1 98.75 29 MET B CA 1
ATOM 970 C C . MET B 1 29 ? 0.77 -13.289 -10.609 1 98.75 29 MET B C 1
ATOM 972 O O . MET B 1 29 ? 0.524 -12.211 -10.07 1 98.75 29 MET B O 1
ATOM 976 N N . ILE B 1 30 ? 1.684 -14.086 -10.266 1 98.81 30 ILE B N 1
ATOM 977 C CA . ILE B 1 30 ? 2.535 -13.742 -9.133 1 98.81 30 ILE B CA 1
ATOM 978 C C . ILE B 1 30 ? 3.338 -12.484 -9.453 1 98.81 30 ILE B C 1
ATOM 980 O O . ILE B 1 30 ? 3.445 -11.578 -8.625 1 98.81 30 ILE B O 1
ATOM 984 N N . GLU B 1 31 ? 3.889 -12.484 -10.68 1 98.5 31 GLU B N 1
ATOM 985 C CA . GLU B 1 31 ? 4.656 -11.312 -11.094 1 98.5 31 GLU B CA 1
ATOM 986 C C . GLU B 1 31 ? 3.793 -10.055 -11.086 1 98.5 31 GLU B C 1
ATOM 988 O O . GLU B 1 31 ? 4.23 -9 -10.625 1 98.5 31 GLU B O 1
ATOM 993 N N . GLU B 1 32 ? 2.627 -10.133 -11.586 1 98.56 32 GLU B N 1
ATOM 994 C CA . GLU B 1 32 ? 1.693 -9.016 -11.609 1 98.56 32 GLU B CA 1
ATOM 995 C C . GLU B 1 32 ? 1.372 -8.539 -10.195 1 98.56 32 GLU B C 1
ATOM 997 O O . GLU B 1 32 ? 1.379 -7.336 -9.922 1 98.56 32 GLU B O 1
ATOM 1002 N N . ARG B 1 33 ? 1.176 -9.445 -9.32 1 98.56 33 ARG B N 1
ATOM 1003 C CA . ARG B 1 33 ? 0.851 -9.102 -7.934 1 98.56 33 ARG B CA 1
ATOM 1004 C C . ARG B 1 33 ? 2.043 -8.461 -7.234 1 98.56 33 ARG B C 1
ATOM 1006 O O . ARG B 1 33 ? 1.873 -7.535 -6.438 1 98.56 33 ARG B O 1
ATOM 1013 N N . GLU B 1 34 ? 3.139 -9.016 -7.516 1 98.38 34 GLU B N 1
ATOM 1014 C CA . GLU B 1 34 ? 4.352 -8.438 -6.949 1 98.38 34 GLU B CA 1
ATOM 1015 C C . GLU B 1 34 ? 4.531 -6.984 -7.387 1 98.38 34 GLU B C 1
ATOM 1017 O O . GLU B 1 34 ? 4.891 -6.125 -6.578 1 98.38 34 GLU B O 1
ATOM 1022 N N . ASN B 1 35 ? 4.328 -6.715 -8.688 1 98.75 35 ASN B N 1
ATOM 1023 C CA . ASN B 1 35 ? 4.426 -5.359 -9.227 1 98.75 35 ASN B CA 1
ATOM 1024 C C . ASN B 1 35 ? 3.398 -4.43 -8.594 1 98.75 35 ASN B C 1
ATOM 1026 O O . ASN B 1 35 ? 3.721 -3.295 -8.227 1 98.75 35 ASN B O 1
ATOM 1030 N N . GLN B 1 36 ? 2.156 -4.93 -8.414 1 98.81 36 GLN B N 1
ATOM 1031 C CA . GLN B 1 36 ? 1.103 -4.16 -7.754 1 98.81 36 GLN B CA 1
ATOM 1032 C C . GLN B 1 36 ? 1.467 -3.857 -6.305 1 98.81 36 GLN B C 1
ATOM 1034 O O . GLN B 1 36 ? 1.294 -2.729 -5.84 1 98.81 36 GLN B O 1
ATOM 1039 N N . LEU B 1 37 ? 1.964 -4.863 -5.629 1 98.81 37 LEU B N 1
ATOM 1040 C CA . LEU B 1 37 ? 2.369 -4.703 -4.234 1 98.81 37 LEU B CA 1
ATOM 1041 C C . LEU B 1 37 ? 3.465 -3.648 -4.109 1 98.81 37 LEU B C 1
ATOM 1043 O O . LEU B 1 37 ? 3.379 -2.76 -3.26 1 98.81 37 LEU B O 1
ATOM 1047 N N . THR B 1 38 ? 4.453 -3.748 -4.98 1 98.81 38 THR B N 1
ATOM 1048 C CA . THR B 1 38 ? 5.562 -2.801 -4.945 1 98.81 38 THR B CA 1
ATOM 1049 C C . THR B 1 38 ? 5.062 -1.376 -5.168 1 98.81 38 THR B C 1
ATOM 1051 O O . THR B 1 38 ? 5.484 -0.448 -4.477 1 98.81 38 THR B O 1
ATOM 1054 N N . THR B 1 39 ? 4.133 -1.169 -6.094 1 98.88 39 THR B N 1
ATOM 1055 C CA . THR B 1 39 ? 3.57 0.144 -6.383 1 98.88 39 THR B CA 1
ATOM 1056 C C . THR B 1 39 ? 2.779 0.668 -5.188 1 98.88 39 THR B C 1
ATOM 1058 O O . THR B 1 39 ? 2.912 1.835 -4.812 1 98.88 39 THR B O 1
ATOM 1061 N N . THR B 1 40 ? 2.027 -0.16 -4.578 1 98.94 40 THR B N 1
ATOM 1062 C CA . THR B 1 40 ? 1.207 0.232 -3.438 1 98.94 40 THR B CA 1
ATOM 1063 C C . THR B 1 40 ? 2.082 0.577 -2.236 1 98.94 40 THR B C 1
ATOM 1065 O O . THR B 1 40 ? 1.789 1.521 -1.499 1 98.94 40 THR B O 1
ATOM 1068 N N . GLU B 1 41 ? 3.129 -0.207 -2.045 1 98.81 41 GLU B N 1
ATOM 1069 C CA . GLU B 1 41 ? 4.07 0.077 -0.967 1 98.81 41 GLU B CA 1
ATOM 1070 C C . GLU B 1 41 ? 4.715 1.45 -1.142 1 98.81 41 GLU B C 1
ATOM 1072 O O . GLU B 1 41 ? 4.875 2.193 -0.172 1 98.81 41 GLU B O 1
ATOM 1077 N N . LYS B 1 42 ? 5.102 1.788 -2.396 1 98.81 42 LYS B N 1
ATOM 1078 C CA . LYS B 1 42 ? 5.695 3.09 -2.686 1 98.81 42 LYS B CA 1
ATOM 1079 C C . LYS B 1 42 ? 4.719 4.223 -2.385 1 98.81 42 LYS B C 1
ATOM 1081 O O . LYS B 1 42 ? 5.102 5.246 -1.815 1 98.81 42 LYS B O 1
ATOM 1086 N N . GLU B 1 43 ? 3.443 4.086 -2.76 1 98.81 43 GLU B N 1
ATOM 1087 C CA . GLU B 1 43 ? 2.41 5.078 -2.473 1 98.81 43 GLU B CA 1
ATOM 1088 C C . GLU B 1 43 ? 2.211 5.25 -0.97 1 98.81 43 GLU B C 1
ATOM 1090 O O . GLU B 1 43 ? 2.146 6.375 -0.472 1 98.81 43 GLU B O 1
ATOM 1095 N N . ARG B 1 44 ? 2.125 4.062 -0.23 1 98.88 44 ARG B N 1
ATOM 1096 C CA . ARG B 1 44 ? 1.994 4.082 1.224 1 98.88 44 ARG B CA 1
ATOM 1097 C C . ARG B 1 44 ? 3.139 4.855 1.866 1 98.88 44 ARG B C 1
ATOM 1099 O O . ARG B 1 44 ? 2.916 5.676 2.76 1 98.88 44 ARG B O 1
ATOM 1106 N N . ASP B 1 45 ? 4.359 4.719 1.461 1 98.81 45 ASP B N 1
ATOM 1107 C CA . ASP B 1 45 ? 5.539 5.379 2.016 1 98.81 45 ASP B CA 1
ATOM 1108 C C . ASP B 1 45 ? 5.52 6.879 1.721 1 98.81 45 ASP B C 1
ATOM 1110 O O . ASP B 1 45 ? 5.887 7.688 2.574 1 98.81 45 ASP B O 1
ATOM 1114 N N . GLN B 1 46 ? 5.031 7.254 0.491 1 98.81 46 GLN B N 1
ATOM 1115 C CA . GLN B 1 46 ? 4.898 8.664 0.14 1 98.81 46 GLN B CA 1
ATOM 1116 C C . GLN B 1 46 ? 3.883 9.359 1.045 1 98.81 46 GLN B C 1
ATOM 1118 O O . GLN B 1 46 ? 4.117 10.484 1.499 1 98.81 46 GLN B O 1
ATOM 1123 N N . TYR B 1 47 ? 2.842 8.703 1.293 1 98.94 47 TYR B N 1
ATOM 1124 C CA . TYR B 1 47 ? 1.831 9.273 2.178 1 98.94 47 TYR B CA 1
ATOM 1125 C C . TYR B 1 47 ? 2.363 9.406 3.6 1 98.94 47 TYR B C 1
ATOM 1127 O O . TYR B 1 47 ? 2.098 10.398 4.277 1 98.94 47 TYR B O 1
ATOM 1135 N N . SER B 1 48 ? 3.07 8.398 4.008 1 98.75 48 SER B N 1
ATOM 1136 C CA . SER B 1 48 ? 3.676 8.453 5.332 1 98.75 48 SER B CA 1
ATOM 1137 C C . SER B 1 48 ? 4.602 9.656 5.469 1 98.75 48 SER B C 1
ATOM 1139 O O . SER B 1 48 ? 4.562 10.367 6.477 1 98.75 48 SER B O 1
ATOM 1141 N N . GLU B 1 49 ? 5.367 9.922 4.504 1 98.75 49 GLU B N 1
ATOM 1142 C CA . GLU B 1 49 ? 6.254 11.078 4.492 1 98.75 49 GLU B CA 1
ATOM 1143 C C . GLU B 1 49 ? 5.461 12.383 4.523 1 98.75 49 GLU B C 1
ATOM 1145 O O . GLU B 1 49 ? 5.82 13.32 5.242 1 98.75 49 GLU B O 1
ATOM 1150 N N . ARG B 1 50 ? 4.379 12.375 3.768 1 98.88 50 ARG B N 1
ATOM 1151 C CA . ARG B 1 50 ? 3.508 13.547 3.725 1 98.88 50 ARG B CA 1
ATOM 1152 C C . ARG B 1 50 ? 2.887 13.82 5.09 1 98.88 50 ARG B C 1
ATOM 1154 O O . ARG B 1 50 ? 2.764 14.969 5.504 1 98.88 50 ARG B O 1
ATOM 1161 N N . ILE B 1 51 ? 2.48 12.805 5.762 1 98.88 51 ILE B N 1
ATOM 1162 C CA . ILE B 1 51 ? 1.909 12.922 7.098 1 98.88 51 ILE B CA 1
ATOM 1163 C C . ILE B 1 51 ? 2.914 13.586 8.031 1 98.88 51 ILE B C 1
ATOM 1165 O O . ILE B 1 51 ? 2.559 14.5 8.789 1 98.88 51 ILE B O 1
ATOM 1169 N N . ASN B 1 52 ? 4.156 13.141 7.949 1 98.75 52 ASN B N 1
ATOM 1170 C CA . ASN B 1 52 ? 5.203 13.734 8.773 1 98.75 52 ASN B CA 1
ATOM 1171 C C . ASN B 1 52 ? 5.391 15.211 8.469 1 98.75 52 ASN B C 1
ATOM 1173 O O . ASN B 1 52 ? 5.535 16.031 9.383 1 98.75 52 ASN B O 1
ATOM 1177 N N . GLU B 1 53 ? 5.41 15.539 7.219 1 98.81 53 GLU B N 1
ATOM 1178 C CA . GLU B 1 53 ? 5.535 16.922 6.785 1 98.81 53 GLU B CA 1
ATOM 1179 C C . GLU B 1 53 ? 4.391 17.781 7.32 1 98.81 53 GLU B C 1
ATOM 1181 O O . GLU B 1 53 ? 4.617 18.859 7.883 1 98.81 53 GLU B O 1
ATOM 1186 N N . LEU B 1 54 ? 3.186 17.312 7.164 1 98.88 54 LEU B N 1
ATOM 1187 C CA . LEU B 1 54 ? 2.006 18.047 7.605 1 98.88 54 LEU B CA 1
ATOM 1188 C C . LEU B 1 54 ? 1.998 18.203 9.125 1 98.88 54 LEU B C 1
ATOM 1190 O O . LEU B 1 54 ? 1.642 19.25 9.648 1 98.88 54 LEU B O 1
ATOM 1194 N N . SER B 1 55 ? 2.391 17.219 9.844 1 98.75 55 SER B N 1
ATOM 1195 C CA . SER B 1 55 ? 2.49 17.281 11.305 1 98.75 55 SER B CA 1
ATOM 1196 C C . SER B 1 55 ? 3.463 18.375 11.742 1 98.75 55 SER B C 1
ATOM 1198 O O . SER B 1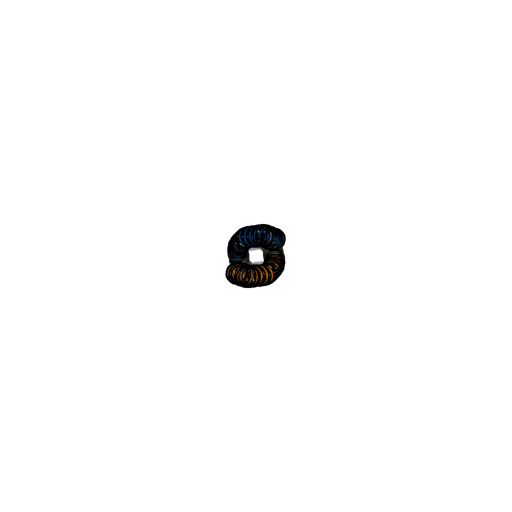 55 ? 3.182 19.109 12.688 1 98.75 55 SER B O 1
ATOM 1200 N N . ARG B 1 56 ? 4.578 18.422 11.062 1 98.69 56 ARG B N 1
ATOM 1201 C CA . ARG B 1 56 ? 5.543 19.484 11.352 1 98.69 56 ARG B CA 1
ATOM 1202 C C . ARG B 1 56 ? 4.949 20.859 11.07 1 98.69 56 ARG B C 1
ATOM 1204 O O . ARG B 1 56 ? 5.16 21.797 11.836 1 98.69 56 ARG B O 1
ATOM 1211 N N . MET B 1 57 ? 4.168 21 10.023 1 98.62 57 MET B N 1
ATOM 1212 C CA . MET B 1 57 ? 3.531 22.266 9.672 1 98.62 57 MET B CA 1
ATOM 1213 C C . MET B 1 57 ? 2.527 22.672 10.742 1 98.62 57 MET B C 1
ATOM 1215 O O . MET B 1 57 ? 2.455 23.859 11.109 1 98.62 57 MET B O 1
ATOM 1219 N N . ILE B 1 58 ? 1.822 21.734 11.25 1 98.62 58 ILE B N 1
ATOM 1220 C CA . ILE B 1 58 ? 0.843 22.016 12.297 1 98.62 58 ILE B CA 1
ATOM 1221 C C . ILE B 1 58 ? 1.552 22.531 13.547 1 98.62 58 ILE B C 1
ATOM 1223 O O . ILE B 1 58 ? 1.114 23.5 14.156 1 98.62 58 ILE B O 1
ATOM 1227 N N . GLU B 1 59 ? 2.662 21.922 13.914 1 98.12 59 GLU B N 1
ATOM 1228 C CA . GLU B 1 59 ? 3.428 22.359 15.078 1 98.12 59 GLU B CA 1
ATOM 1229 C C . GLU B 1 59 ? 3.943 23.797 14.898 1 98.12 59 GLU B C 1
ATOM 1231 O O . GLU B 1 59 ? 3.873 24.609 15.82 1 98.12 59 GLU B O 1
ATOM 1236 N N . GLU B 1 60 ? 4.461 24.094 13.734 1 98.06 60 GLU B N 1
ATOM 1237 C CA . GLU B 1 60 ? 4.949 25.438 13.43 1 98.06 60 GLU B CA 1
ATOM 1238 C C . GLU B 1 60 ? 3.83 26.469 13.531 1 98.06 60 GLU B C 1
ATOM 1240 O O . GLU B 1 60 ? 4.012 27.531 14.117 1 98.06 60 GLU B O 1
ATOM 1245 N N . ARG B 1 61 ? 2.666 26.109 13.07 1 97.69 61 ARG B N 1
ATOM 1246 C CA . ARG B 1 61 ? 1.53 27.031 13.109 1 97.69 61 ARG B CA 1
ATOM 1247 C C . ARG B 1 61 ? 1.037 27.234 14.539 1 97.69 61 ARG B C 1
ATOM 1249 O O . ARG B 1 61 ? 0.652 28.344 14.914 1 97.69 61 ARG B O 1
ATOM 1256 N N . GLU B 1 62 ? 1.047 26.219 15.266 1 97.62 62 GLU B N 1
ATOM 1257 C CA . GLU B 1 62 ? 0.651 26.312 16.672 1 97.62 62 GLU B CA 1
ATOM 1258 C C . GLU B 1 62 ? 1.592 27.219 17.453 1 97.62 62 GLU B C 1
ATOM 1260 O O . GLU B 1 62 ? 1.145 28.031 18.266 1 97.62 62 GLU B O 1
ATOM 1265 N N . ASN B 1 63 ? 2.9 27.078 17.188 1 98.25 63 ASN B N 1
ATOM 1266 C CA . ASN B 1 63 ? 3.893 27.922 17.828 1 98.25 63 ASN B CA 1
ATOM 1267 C C . ASN B 1 63 ? 3.736 29.391 17.422 1 98.25 63 ASN B C 1
ATOM 1269 O O . ASN B 1 63 ? 3.799 30.281 18.281 1 98.25 63 ASN B O 1
ATOM 1273 N N 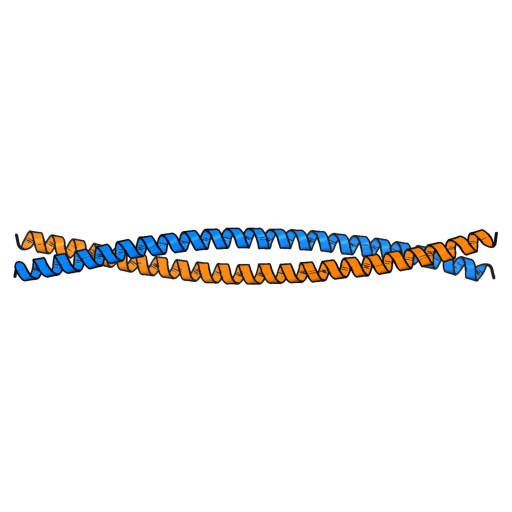. GLN B 1 64 ? 3.492 29.594 16.125 1 98.5 64 GLN B N 1
ATOM 1274 C CA . GLN B 1 64 ? 3.244 30.953 15.641 1 98.5 64 GLN B CA 1
ATOM 1275 C C . GLN B 1 64 ? 1.985 31.547 16.266 1 98.5 64 GLN B C 1
ATOM 1277 O O . GLN B 1 64 ? 1.984 32.688 16.719 1 98.5 64 GLN B O 1
ATOM 1282 N N . LEU B 1 65 ? 0.934 30.719 16.375 1 98.19 65 LEU B N 1
ATOM 1283 C CA . LEU B 1 65 ? -0.323 31.141 16.969 1 98.19 65 LEU B CA 1
ATOM 1284 C C . LEU B 1 65 ? -0.125 31.5 18.438 1 98.19 65 LEU B C 1
ATOM 1286 O O . LEU B 1 65 ? -0.578 32.562 18.891 1 98.19 65 LEU B O 1
ATOM 1290 N N . THR B 1 66 ? 0.62 30.656 19.141 1 98.06 66 THR B N 1
ATOM 1291 C CA . THR B 1 66 ? 0.869 30.906 20.562 1 98.06 66 THR B CA 1
ATOM 1292 C C . THR B 1 66 ? 1.648 32.188 20.766 1 98.06 66 THR B C 1
ATOM 1294 O O . THR B 1 66 ? 1.316 33 21.641 1 98.06 66 THR B O 1
ATOM 1297 N N . THR B 1 67 ? 2.654 32.438 19.875 1 98.19 67 THR B N 1
ATOM 1298 C CA . THR B 1 67 ? 3.457 33.656 19.938 1 98.19 67 THR B CA 1
ATOM 1299 C C . THR B 1 67 ? 2.607 34.875 19.625 1 98.19 67 THR B C 1
ATOM 1301 O O . THR B 1 67 ? 2.688 35.906 20.328 1 98.19 67 THR B O 1
ATOM 1304 N N . THR B 1 68 ? 1.737 34.719 18.625 1 98.25 68 THR B N 1
ATOM 1305 C CA . THR B 1 68 ? 0.89 35.844 18.219 1 98.25 68 THR B CA 1
ATOM 1306 C C . THR B 1 68 ? -0.155 36.156 19.281 1 98.25 68 THR B C 1
ATOM 1308 O O . THR B 1 68 ? -0.464 37.312 19.531 1 98.25 68 THR B O 1
ATOM 1311 N N . GLU B 1 69 ? -0.69 35.125 19.922 1 97.88 69 GLU B N 1
ATOM 1312 C CA . GLU B 1 69 ? -1.646 35.312 21.016 1 97.88 69 GLU B CA 1
ATOM 1313 C C . GLU B 1 69 ? -1.011 36.062 22.188 1 97.88 69 GLU B C 1
ATOM 1315 O O . GLU B 1 69 ? -1.633 36.938 22.781 1 97.88 69 GLU B O 1
ATOM 1320 N N . LYS B 1 70 ? 0.287 35.812 22.547 1 97.31 70 LYS B N 1
ATOM 1321 C CA . LYS B 1 70 ? 1.003 36.5 23.625 1 97.31 70 LYS B CA 1
ATOM 1322 C C . LYS B 1 70 ? 1.229 37.969 23.297 1 97.31 70 LYS B C 1
ATOM 1324 O O . LYS B 1 70 ? 1.057 38.844 24.156 1 97.31 70 LYS B O 1
ATOM 1329 N N . GLU B 1 71 ? 1.539 38.25 22.062 1 96.56 71 GLU B N 1
ATOM 1330 C CA . GLU B 1 71 ? 1.721 39.625 21.625 1 96.56 71 GLU B CA 1
ATOM 1331 C C . GLU B 1 71 ? 0.407 40.406 21.688 1 96.56 71 GLU B C 1
ATOM 1333 O O . GLU B 1 71 ? 0.364 41.531 22.203 1 96.56 71 GLU B O 1
ATOM 1338 N N . ARG B 1 72 ? -0.693 39.656 21.203 1 96.06 72 ARG B N 1
ATOM 1339 C CA . ARG B 1 72 ? -2.021 40.25 21.25 1 96.06 72 ARG B CA 1
ATOM 1340 C C . ARG B 1 72 ? -2.426 40.594 22.688 1 96.06 72 ARG B C 1
ATOM 1342 O O . ARG B 1 72 ? -2.902 41.688 22.969 1 96.06 72 ARG B O 1
ATOM 1349 N N . ASP B 1 73 ? -2.133 39.812 23.594 1 94.12 73 ASP B N 1
ATOM 1350 C CA . ASP B 1 73 ? -2.502 40 25 1 94.12 73 ASP B CA 1
ATOM 1351 C C . ASP B 1 73 ? -1.66 41.094 25.656 1 94.12 73 ASP B C 1
ATOM 1353 O O . ASP B 1 73 ? -2.17 41.875 26.453 1 94.12 73 ASP B O 1
ATOM 1357 N N . GLN B 1 74 ? -0.31 41.156 25.25 1 94.19 74 GLN B N 1
ATOM 1358 C CA . GLN B 1 74 ? 0.559 42.219 25.75 1 94.19 74 GLN B CA 1
ATOM 1359 C C . GLN B 1 74 ? 0.075 43.594 25.312 1 94.19 74 GLN B C 1
ATOM 1361 O O . GLN B 1 74 ? 0.007 44.531 26.109 1 94.19 74 GLN B O 1
ATOM 1366 N N . TYR B 1 75 ? -0.49 43.688 24.188 1 90.75 75 TYR B N 1
ATOM 1367 C CA . TYR B 1 75 ? -1.006 44.938 23.672 1 90.75 75 TYR B CA 1
ATOM 1368 C C . TYR B 1 75 ? -2.354 45.281 24.297 1 90.75 75 TYR B C 1
ATOM 1370 O O . TYR B 1 75 ? -2.623 46.438 24.625 1 90.75 75 TYR B O 1
ATOM 1378 N N . SER B 1 76 ? -3.143 44.375 24.422 1 86.81 76 SER B N 1
ATOM 1379 C CA . SER B 1 76 ? -4.457 44.562 25.031 1 86.81 76 SER B CA 1
ATOM 1380 C C . SER B 1 76 ? -4.34 45 26.484 1 86.81 76 SER B C 1
ATOM 1382 O O . SER B 1 76 ? -5.074 45.875 26.922 1 86.81 76 SER B O 1
ATOM 1384 N N . GLU B 1 77 ? -3.41 44.438 27.25 1 86.5 77 GLU B N 1
ATOM 1385 C CA . GLU B 1 77 ? -3.213 44.781 28.656 1 86.5 77 GLU B CA 1
ATOM 1386 C C . GLU B 1 77 ? -2.648 46.188 28.812 1 86.5 77 GLU B C 1
ATOM 1388 O O . GLU B 1 77 ? -3.061 46.938 29.688 1 86.5 77 GLU B O 1
ATOM 1393 N N . ARG B 1 78 ? -1.802 46.656 28.016 1 81 78 ARG B N 1
ATOM 1394 C CA . ARG B 1 78 ? -1.221 48 28.062 1 81 78 ARG B CA 1
ATOM 1395 C C . ARG B 1 78 ? -2.275 49.062 27.766 1 81 78 ARG B C 1
ATOM 1397 O O . ARG B 1 78 ? -2.291 50.125 28.406 1 81 78 ARG B O 1
ATOM 1404 N N . ARG B 1 79 ? -3.213 48.781 26.969 1 75.5 79 ARG B N 1
ATOM 1405 C CA . ARG B 1 79 ? -4.305 49.719 26.656 1 75.5 79 ARG B CA 1
ATOM 1406 C C . ARG B 1 79 ? -5.234 49.875 27.859 1 75.5 79 ARG B C 1
ATOM 1408 O O . ARG B 1 79 ? -5.676 50.969 28.156 1 75.5 79 ARG B O 1
ATOM 1415 N N . SER B 1 80 ? -5.461 48.781 28.375 1 75 80 SER B N 1
ATOM 1416 C CA . SER B 1 80 ? -6.367 48.844 29.516 1 75 80 SER B CA 1
ATOM 1417 C C . SER B 1 80 ? -5.758 49.625 30.672 1 75 80 SER B C 1
ATOM 1419 O O . SER B 1 80 ? -6.469 50.344 31.391 1 75 80 SER B O 1
ATOM 1421 N N . ARG B 1 81 ? -4.328 49.562 30.797 1 78 81 ARG B N 1
ATOM 1422 C CA . ARG B 1 81 ? -3.658 50.25 31.891 1 78 81 ARG B CA 1
ATOM 1423 C C . ARG B 1 81 ? -3.531 51.75 31.594 1 78 81 ARG B C 1
ATOM 1425 O O . ARG B 1 81 ? -3.35 52.531 32.531 1 78 81 ARG B O 1
ATOM 1432 N N . SER B 1 82 ? -3.711 52.25 30.531 1 73.44 82 SER B N 1
ATOM 1433 C CA . SER B 1 82 ? -3.592 53.625 30.125 1 73.44 82 SER B CA 1
ATOM 1434 C C . SER B 1 82 ? -4.93 54.375 30.234 1 73.44 82 SER B C 1
ATOM 1436 O O . SER B 1 82 ? -4.98 55.594 30.188 1 73.44 82 SER B O 1
ATOM 1438 N N . PHE B 1 83 ? -6.129 53.656 30.469 1 59.84 83 PHE B N 1
ATOM 1439 C CA . PHE B 1 83 ? -7.406 54.281 30.75 1 59.84 83 PHE B CA 1
ATOM 1440 C C . PHE B 1 83 ? -7.672 54.344 32.25 1 59.84 83 PHE B C 1
ATOM 1442 O O . PHE B 1 83 ? -8.234 55.281 32.75 1 59.84 83 PHE B O 1
#

Sequence (166 aa):
MIEERENQLTTTEKERDQYSERINELSRMIEERENQLTTTEKERDQYSERINELSRMIEERENQLTTTEKERDQYSERRSRSFMIEERENQLTTTEKERDQYSERINELSRMIEERENQLTTTEKERDQYSERINELSRMIEERENQLTTTEKERDQYSERRSRSF

Secondary structure (DSSP, 8-state):
-HHHHHHHHHHHHHHHHHHHHHHHHHHHHHHHHHHHHHHHHHHHHHHHHHHHHHHHHHHHHHHHHHHHHHHHHHHHHHHHHH-/-HHHHHHHHHHHHHHHHHHHHHHHHHHHHHHHHHHHHHHHHHHHHHHHHHHHHHHHHHHHHHHHHHHHHHHHHHHHHHHHHH-